Protein AF-A0A0E0K4P6-F1 (afdb_monomer_lite)

Radius of gyration: 20.53 Å; chains: 1; bounding box: 49×50×38 Å

Sequence (134 aa):
MLRLHFFAANRNIFVHNFMSAHLEDNFQLPLSHQAYNDLLQLSDMENDSSQDFHLGRLEVYFSEAKVFYQGRCFMEKFLLGSWNIWKQMNGLIFDNKTPSFYSWKQLLNGDFLLLLFRLKERDQDVVKSWIMML

Secondary structure (DSSP, 8-state):
------SBS-TT--HHHHTTS-HHHHB--TTSHHHHHHHHHHHHHHTSS----HHHHHHHHHHHHHHHS--TTHHHHHHHHHHHHHHHHHHHHHH-PPP-HHHHHHHHHHHHHHHHTTS-HHHHHHHHHHHHH-

Structure (mmCIF, N/CA/C/O backbone):
data_AF-A0A0E0K4P6-F1
#
_entry.id   AF-A0A0E0K4P6-F1
#
loop_
_atom_site.group_PDB
_atom_site.id
_atom_site.type_symbol
_atom_site.label_atom_id
_atom_site.label_alt_id
_atom_site.label_comp_id
_atom_site.label_asym_id
_atom_site.label_entity_id
_atom_site.label_seq_id
_atom_site.pdbx_PDB_ins_code
_atom_site.Cartn_x
_atom_site.Cartn_y
_atom_site.Cartn_z
_atom_site.occupancy
_atom_site.B_iso_or_equiv
_atom_site.auth_seq_id
_atom_site.auth_comp_id
_atom_site.auth_asym_id
_atom_site.auth_atom_id
_atom_site.pdbx_PDB_model_num
ATOM 1 N N . MET A 1 1 ? 19.267 -4.799 -23.235 1.00 32.34 1 MET A N 1
ATOM 2 C CA . MET A 1 1 ? 19.141 -6.236 -22.902 1.00 32.34 1 MET A CA 1
ATOM 3 C C . MET A 1 1 ? 18.945 -6.320 -21.392 1.00 32.34 1 MET A C 1
ATOM 5 O O . MET A 1 1 ? 19.873 -5.989 -20.666 1.00 32.34 1 MET A O 1
ATOM 9 N N . LEU A 1 2 ? 17.726 -6.597 -20.920 1.00 33.62 2 LEU A N 1
ATOM 10 C CA . LEU A 1 2 ? 17.399 -6.637 -19.487 1.00 33.62 2 LEU A CA 1
ATOM 11 C C . LEU A 1 2 ? 18.078 -7.858 -18.854 1.00 33.62 2 LEU A C 1
ATOM 13 O O . LEU A 1 2 ? 17.725 -8.994 -19.164 1.00 33.62 2 LEU A O 1
ATOM 17 N N . ARG A 1 3 ? 19.083 -7.629 -18.003 1.00 42.72 3 ARG A N 1
ATOM 18 C CA . ARG A 1 3 ? 19.649 -8.680 -17.154 1.00 42.72 3 ARG A CA 1
ATOM 19 C C . ARG A 1 3 ? 18.620 -8.992 -16.069 1.00 42.72 3 ARG A C 1
ATOM 21 O O . ARG A 1 3 ? 18.414 -8.193 -15.164 1.00 42.72 3 ARG A O 1
ATOM 28 N N . LEU A 1 4 ? 17.957 -10.139 -16.173 1.00 40.69 4 LEU A N 1
ATOM 29 C CA . LEU A 1 4 ? 17.212 -10.715 -15.055 1.00 40.69 4 LEU A CA 1
ATOM 30 C C . LEU A 1 4 ? 18.241 -11.099 -13.986 1.00 40.69 4 LEU A C 1
ATOM 32 O O . LEU A 1 4 ? 18.969 -12.078 -14.141 1.00 40.69 4 LEU A O 1
ATOM 36 N N . HIS A 1 5 ? 18.360 -10.280 -12.945 1.00 49.06 5 HIS A N 1
ATOM 37 C CA . HIS A 1 5 ? 19.220 -10.570 -11.806 1.00 49.06 5 HIS A CA 1
ATOM 38 C C . HIS A 1 5 ? 18.556 -11.674 -10.978 1.00 49.06 5 HIS A C 1
ATOM 40 O O . HIS A 1 5 ? 17.554 -11.449 -10.301 1.00 49.06 5 HIS A O 1
ATOM 46 N N . PHE A 1 6 ? 19.073 -12.896 -11.097 1.00 54.69 6 PHE A N 1
ATOM 47 C CA . PHE A 1 6 ? 18.634 -14.016 -10.278 1.00 54.69 6 PHE A CA 1
ATOM 48 C C . PHE A 1 6 ? 19.214 -13.856 -8.876 1.00 54.69 6 PHE A C 1
ATOM 50 O O . PHE A 1 6 ? 20.424 -13.778 -8.703 1.00 54.69 6 PHE A O 1
ATOM 57 N N . PHE A 1 7 ? 18.332 -13.818 -7.881 1.00 58.06 7 PHE A N 1
ATOM 58 C CA . PHE A 1 7 ? 18.715 -13.615 -6.487 1.00 58.06 7 PHE A CA 1
ATOM 59 C C . PHE A 1 7 ? 19.497 -14.794 -5.914 1.00 58.06 7 PHE A C 1
ATOM 61 O O . PHE A 1 7 ? 20.246 -14.593 -4.978 1.00 58.06 7 PHE A O 1
ATOM 68 N N . ALA A 1 8 ? 19.345 -16.010 -6.443 1.00 56.84 8 ALA A N 1
ATOM 69 C CA . ALA A 1 8 ? 20.072 -17.184 -5.965 1.00 56.84 8 ALA A CA 1
ATOM 70 C C . ALA A 1 8 ? 21.371 -17.387 -6.762 1.00 56.84 8 ALA A C 1
ATOM 72 O O . ALA A 1 8 ? 21.330 -17.503 -7.988 1.00 56.84 8 ALA A O 1
ATOM 73 N N . ALA A 1 9 ? 22.507 -17.485 -6.067 1.00 64.94 9 ALA A N 1
ATOM 74 C CA . ALA A 1 9 ? 23.816 -17.745 -6.669 1.00 64.94 9 ALA A CA 1
ATOM 75 C C . ALA A 1 9 ? 23.900 -19.154 -7.286 1.00 64.94 9 ALA A C 1
ATOM 77 O O . ALA A 1 9 ? 24.536 -19.347 -8.321 1.00 64.94 9 ALA A O 1
ATOM 78 N N . ASN A 1 10 ? 23.210 -20.134 -6.689 1.00 69.56 10 ASN A N 1
ATOM 79 C CA . ASN A 1 10 ? 23.113 -21.499 -7.197 1.00 69.56 10 ASN A CA 1
ATOM 80 C C . ASN A 1 10 ? 21.648 -21.900 -7.412 1.00 69.56 10 ASN A C 1
ATOM 82 O O . ASN A 1 10 ? 20.893 -22.121 -6.467 1.00 69.56 10 ASN A O 1
ATOM 86 N N . ARG A 1 11 ? 21.256 -22.038 -8.682 1.00 63.25 11 ARG A N 1
ATOM 87 C CA . ARG A 1 11 ? 19.874 -22.334 -9.091 1.00 63.25 11 ARG A CA 1
ATOM 88 C C . ARG A 1 11 ? 19.400 -23.744 -8.716 1.00 63.25 11 ARG A C 1
ATOM 90 O O . ARG A 1 11 ? 18.199 -23.987 -8.703 1.00 63.25 11 ARG A O 1
ATOM 97 N N . ASN A 1 12 ? 20.327 -24.652 -8.419 1.00 70.44 12 ASN A N 1
ATOM 98 C CA . ASN A 1 12 ? 20.047 -26.070 -8.196 1.00 70.44 12 ASN A CA 1
ATOM 99 C C . ASN A 1 12 ? 20.392 -26.516 -6.766 1.00 70.44 12 ASN A C 1
ATOM 101 O O . ASN A 1 12 ? 20.611 -27.704 -6.530 1.00 70.44 12 ASN A O 1
ATOM 105 N N . ILE A 1 13 ? 20.487 -25.584 -5.810 1.00 74.56 13 ILE A N 1
ATOM 106 C CA . ILE A 1 13 ? 20.771 -25.952 -4.424 1.00 74.56 13 ILE A CA 1
ATOM 107 C C . ILE A 1 13 ? 19.605 -26.747 -3.827 1.00 74.56 13 ILE A C 1
ATOM 109 O O . ILE A 1 13 ? 18.443 -26.345 -3.879 1.00 74.56 13 ILE A O 1
ATOM 113 N N . PHE A 1 14 ? 19.920 -27.901 -3.246 1.00 73.94 14 PHE A N 1
ATOM 114 C CA . PHE A 1 14 ? 18.953 -28.682 -2.488 1.00 73.94 14 PHE A CA 1
ATOM 115 C C . PHE A 1 14 ? 18.702 -28.033 -1.124 1.00 73.94 14 PHE A C 1
ATOM 117 O O . PHE A 1 14 ? 19.635 -27.566 -0.473 1.00 73.94 14 PHE A O 1
ATOM 124 N N . VAL A 1 15 ? 17.453 -28.074 -0.648 1.00 66.75 15 VAL A N 1
ATOM 125 C CA . VAL A 1 15 ? 17.023 -27.431 0.610 1.00 66.75 15 VAL A CA 1
ATOM 126 C C . VAL A 1 15 ? 17.891 -27.833 1.813 1.00 66.75 15 VAL A C 1
ATOM 128 O O . VAL A 1 15 ? 18.203 -26.992 2.647 1.00 66.75 15 VAL A O 1
ATOM 131 N N . HIS A 1 16 ? 18.346 -29.089 1.890 1.00 69.88 16 HIS A N 1
ATOM 132 C CA . HIS A 1 16 ? 19.205 -29.548 2.992 1.00 69.88 16 HIS A CA 1
ATOM 133 C C . HIS A 1 16 ? 20.581 -28.858 3.011 1.00 69.88 16 HIS A C 1
ATOM 135 O O . HIS A 1 16 ? 21.086 -28.516 4.078 1.00 69.88 16 HIS A O 1
ATOM 141 N N . ASN A 1 17 ? 21.158 -28.590 1.838 1.00 65.38 17 ASN A N 1
ATOM 142 C CA . ASN A 1 17 ? 22.414 -27.851 1.708 1.00 65.38 17 ASN A CA 1
ATOM 143 C C . ASN A 1 17 ? 22.205 -26.355 1.951 1.00 65.38 17 ASN A C 1
ATOM 145 O O . ASN A 1 17 ? 23.069 -25.704 2.524 1.00 65.38 17 ASN A O 1
ATOM 149 N N . PHE A 1 18 ? 21.037 -25.829 1.575 1.00 67.00 18 PHE A N 1
ATOM 150 C CA . PHE A 1 18 ? 20.668 -24.438 1.818 1.00 67.00 18 PHE A CA 1
ATOM 151 C C . PHE A 1 18 ? 20.566 -24.114 3.315 1.00 67.00 18 PHE A C 1
ATOM 153 O O . PHE A 1 18 ? 21.139 -23.131 3.767 1.00 67.00 18 PHE A O 1
ATOM 160 N N . MET A 1 19 ? 19.899 -24.966 4.099 1.00 63.72 19 MET A N 1
ATOM 161 C CA . MET A 1 19 ? 19.728 -24.760 5.548 1.00 63.72 19 MET A CA 1
ATOM 162 C C . MET A 1 19 ? 21.039 -24.865 6.340 1.00 63.72 19 MET A C 1
ATOM 164 O O . MET A 1 19 ? 21.097 -24.441 7.491 1.00 63.72 19 MET A O 1
ATOM 168 N N . SER A 1 20 ? 22.067 -25.453 5.728 1.00 70.38 20 SER A N 1
ATOM 169 C CA . SER A 1 20 ? 23.380 -25.685 6.333 1.00 70.38 20 SER A CA 1
ATOM 170 C C . SER A 1 20 ? 24.396 -24.586 6.000 1.00 70.38 20 SER A C 1
ATOM 172 O O . SER A 1 20 ? 25.478 -24.570 6.577 1.00 70.38 20 SER A O 1
ATOM 174 N N . ALA A 1 21 ? 24.075 -23.699 5.056 1.00 66.69 21 ALA A N 1
ATOM 175 C CA . ALA A 1 21 ? 24.967 -22.665 4.544 1.00 66.69 21 ALA A CA 1
ATOM 176 C C . ALA A 1 21 ? 24.486 -21.266 4.958 1.00 66.69 21 ALA A C 1
ATOM 178 O O . ALA A 1 21 ? 23.293 -21.045 5.186 1.00 66.69 21 ALA A O 1
ATOM 179 N N . HIS A 1 22 ? 25.409 -20.307 5.055 1.00 64.44 22 HIS A N 1
ATOM 180 C CA . HIS A 1 22 ? 25.050 -18.931 5.374 1.00 64.44 22 HIS A CA 1
ATOM 181 C C . HIS A 1 22 ? 24.250 -18.311 4.219 1.00 64.44 22 HIS A C 1
ATOM 183 O O . HIS A 1 22 ? 24.455 -18.616 3.043 1.00 64.44 22 HIS A O 1
ATOM 189 N N . LEU A 1 23 ? 23.284 -17.451 4.557 1.00 60.16 23 LEU A N 1
ATOM 190 C CA . LEU A 1 23 ? 22.349 -16.852 3.595 1.00 60.16 23 LEU A CA 1
ATOM 191 C C . LEU A 1 23 ? 23.085 -16.100 2.467 1.00 60.16 23 LEU A C 1
ATOM 193 O O . LEU A 1 23 ? 22.662 -16.132 1.312 1.00 60.16 23 LEU A O 1
ATOM 197 N N . GLU A 1 24 ? 24.198 -15.463 2.822 1.00 62.38 24 GLU A N 1
ATOM 198 C CA . GLU A 1 24 ? 25.062 -14.653 1.957 1.00 62.38 24 GLU A CA 1
ATOM 199 C C . GLU A 1 24 ? 25.759 -15.478 0.864 1.00 62.38 24 GLU A C 1
ATOM 201 O O . GLU A 1 24 ? 25.975 -14.976 -0.236 1.00 62.38 24 GLU A O 1
ATOM 206 N N . ASP A 1 25 ? 26.021 -16.762 1.118 1.00 66.50 25 ASP A N 1
ATOM 207 C CA . ASP A 1 25 ? 26.674 -17.658 0.155 1.00 66.50 25 ASP A CA 1
ATOM 208 C C . ASP A 1 25 ? 25.712 -18.116 -0.953 1.00 66.50 25 ASP A C 1
ATOM 210 O O . ASP A 1 25 ? 26.121 -18.496 -2.053 1.00 66.50 25 ASP A O 1
ATOM 214 N N . ASN A 1 26 ? 24.408 -18.087 -0.662 1.00 67.12 26 ASN A N 1
ATOM 215 C CA . ASN A 1 26 ? 23.369 -18.638 -1.527 1.00 67.12 26 ASN A CA 1
ATOM 216 C C . ASN A 1 26 ? 22.583 -17.575 -2.288 1.00 67.12 26 ASN A C 1
ATOM 218 O O . ASN A 1 26 ? 21.983 -17.903 -3.317 1.00 67.12 26 ASN A O 1
ATOM 222 N N . PHE A 1 27 ? 22.589 -16.323 -1.822 1.00 61.19 27 PHE A N 1
ATOM 223 C CA . PHE A 1 27 ? 21.890 -15.226 -2.477 1.00 61.19 27 PHE A CA 1
ATOM 224 C C . PHE A 1 27 ? 22.833 -14.118 -2.952 1.00 61.19 27 PHE A C 1
ATOM 226 O O . PHE A 1 27 ? 23.534 -13.487 -2.171 1.00 61.19 27 PHE A O 1
ATOM 233 N N . GLN A 1 28 ? 22.748 -13.789 -4.240 1.00 58.03 28 GLN A N 1
ATOM 234 C CA . GLN A 1 2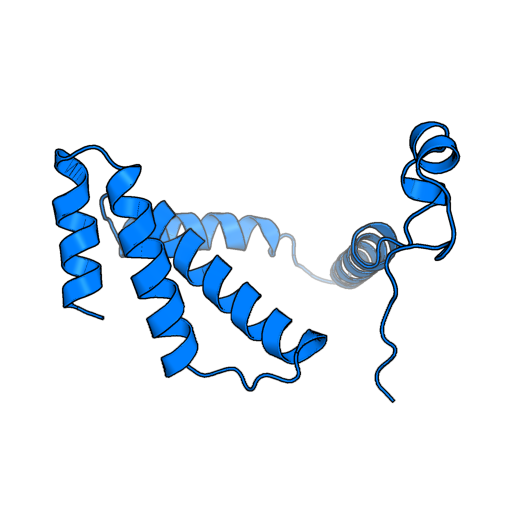8 ? 23.159 -12.488 -4.751 1.00 58.03 28 GLN A CA 1
ATOM 235 C C . GLN A 1 28 ? 22.088 -11.479 -4.340 1.00 58.03 28 GLN A C 1
ATOM 237 O O . GLN A 1 28 ? 21.106 -11.284 -5.054 1.00 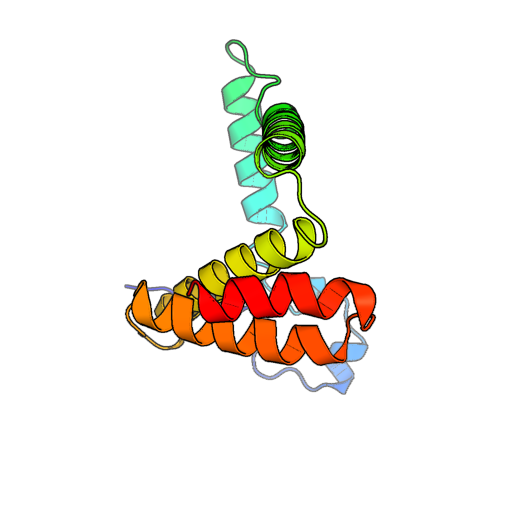58.03 28 GLN A O 1
ATOM 242 N N . LEU A 1 29 ? 22.240 -10.875 -3.162 1.00 57.84 29 LEU A N 1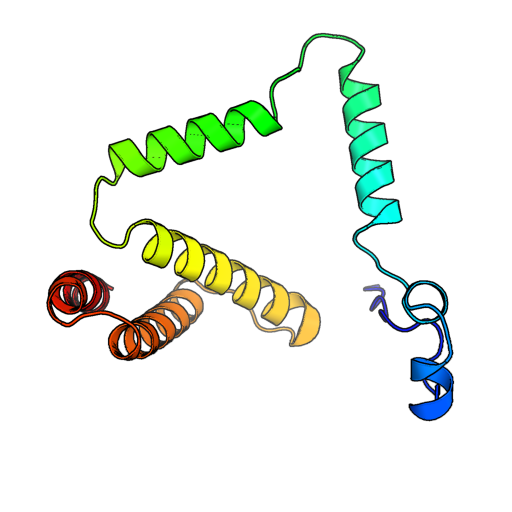
ATOM 243 C CA . LEU A 1 29 ? 21.370 -9.794 -2.703 1.00 57.84 29 LEU A CA 1
ATOM 244 C C . LEU A 1 29 ? 21.676 -8.531 -3.531 1.00 57.84 29 LEU A C 1
ATOM 246 O O . LEU A 1 29 ? 22.710 -7.903 -3.306 1.00 57.84 29 LEU A O 1
ATOM 250 N N . PRO A 1 30 ? 20.805 -8.098 -4.465 1.00 48.56 30 PRO A N 1
ATOM 251 C CA . PRO A 1 30 ? 21.090 -6.951 -5.328 1.00 48.56 30 PRO A CA 1
ATOM 252 C C . PRO A 1 30 ? 20.975 -5.617 -4.580 1.00 48.56 30 PRO A C 1
ATOM 254 O O . PRO A 1 30 ? 21.274 -4.574 -5.144 1.00 48.56 30 PRO A O 1
ATOM 257 N N . LEU A 1 31 ? 20.494 -5.636 -3.333 1.00 52.16 31 LEU A N 1
ATOM 258 C CA . LEU A 1 31 ? 19.992 -4.450 -2.640 1.00 52.16 31 LEU A CA 1
ATOM 259 C C . LEU A 1 31 ? 20.656 -4.161 -1.291 1.00 52.16 31 LEU A C 1
ATOM 261 O O . LEU A 1 31 ? 20.281 -3.173 -0.675 1.00 52.16 31 LEU A O 1
ATOM 265 N N . SER A 1 32 ? 21.607 -4.971 -0.808 1.00 58.97 32 SER A N 1
ATOM 266 C CA . SER A 1 32 ? 22.319 -4.633 0.434 1.00 58.97 32 SER A CA 1
ATOM 267 C C . SER A 1 32 ? 23.708 -4.096 0.142 1.00 58.97 32 SER A C 1
ATOM 269 O O . SER A 1 32 ? 23.898 -2.910 0.313 1.00 58.97 32 SER A O 1
ATOM 271 N N . HIS A 1 33 ? 24.659 -4.882 -0.369 1.00 49.50 33 HIS A N 1
ATOM 272 C CA . HIS A 1 33 ? 26.036 -4.387 -0.500 1.00 49.50 33 HIS A CA 1
ATOM 273 C C . HIS A 1 33 ? 26.249 -3.382 -1.629 1.00 49.50 33 HIS A C 1
ATOM 275 O O . HIS A 1 33 ? 26.833 -2.338 -1.378 1.00 49.50 33 HIS A O 1
ATOM 281 N N . GLN A 1 34 ? 25.774 -3.658 -2.848 1.00 56.56 34 GLN A N 1
ATOM 282 C CA . GLN A 1 34 ? 25.929 -2.698 -3.946 1.00 56.56 34 GLN A CA 1
ATOM 283 C C . GLN A 1 34 ? 25.134 -1.424 -3.662 1.00 56.56 34 GLN A C 1
ATOM 285 O O . GLN A 1 34 ? 25.698 -0.350 -3.744 1.00 56.56 34 GLN A O 1
ATOM 290 N N . ALA A 1 35 ? 23.875 -1.537 -3.226 1.00 56.31 35 ALA A N 1
ATOM 291 C CA . ALA A 1 35 ? 23.069 -0.369 -2.874 1.00 56.31 35 ALA A CA 1
ATOM 292 C C . ALA A 1 35 ? 23.619 0.395 -1.655 1.00 56.31 35 ALA A C 1
ATOM 294 O O . ALA A 1 35 ? 23.526 1.615 -1.621 1.00 56.31 35 ALA A O 1
ATOM 295 N N . TYR A 1 36 ? 24.212 -0.292 -0.672 1.00 60.59 36 TYR A N 1
ATOM 296 C CA . TYR A 1 36 ? 24.899 0.342 0.456 1.00 60.59 36 TYR A CA 1
ATOM 297 C C . TYR A 1 36 ? 26.187 1.034 0.014 1.00 60.59 36 TYR A C 1
ATOM 299 O O . TYR A 1 36 ? 26.450 2.145 0.445 1.00 60.59 36 TYR A O 1
ATOM 307 N N . ASN A 1 37 ? 26.962 0.425 -0.882 1.00 61.41 37 ASN A N 1
ATOM 308 C CA . ASN A 1 37 ? 28.163 1.037 -1.445 1.00 61.41 37 ASN A CA 1
ATOM 309 C C . ASN A 1 37 ? 27.821 2.210 -2.372 1.00 61.41 37 ASN A C 1
ATOM 311 O O . ASN A 1 37 ? 28.526 3.209 -2.351 1.00 61.41 37 ASN A O 1
ATOM 315 N N . ASP A 1 38 ? 26.735 2.119 -3.140 1.00 64.56 38 ASP A N 1
ATOM 316 C CA . ASP A 1 38 ? 26.205 3.212 -3.957 1.00 64.56 38 ASP A CA 1
ATOM 317 C C . ASP A 1 38 ? 25.706 4.346 -3.049 1.00 64.56 38 ASP A C 1
ATOM 319 O O . ASP A 1 38 ? 25.965 5.510 -3.323 1.00 64.56 38 ASP A O 1
ATOM 323 N N . LEU A 1 39 ? 25.057 4.021 -1.925 1.00 61.91 39 LEU A N 1
ATOM 324 C CA . LEU A 1 39 ? 24.654 4.991 -0.902 1.00 61.91 39 LEU A CA 1
ATOM 325 C C . LEU A 1 39 ? 25.867 5.643 -0.229 1.00 61.91 39 LEU A C 1
ATOM 327 O O . LEU A 1 39 ? 25.854 6.852 -0.030 1.00 61.91 39 LEU A O 1
ATOM 331 N N . LEU A 1 40 ? 26.919 4.874 0.062 1.00 64.62 40 LEU A N 1
ATOM 332 C CA . LEU A 1 40 ? 28.182 5.395 0.585 1.00 64.62 40 LEU A CA 1
ATOM 333 C C . LEU A 1 40 ? 28.887 6.298 -0.432 1.00 64.62 40 LEU A C 1
ATOM 335 O O . LEU A 1 40 ? 29.345 7.375 -0.074 1.00 64.62 40 LEU A O 1
ATOM 339 N N . GLN A 1 41 ? 28.918 5.913 -1.709 1.00 69.00 41 GLN A N 1
ATOM 340 C CA . GLN A 1 41 ? 29.467 6.745 -2.782 1.00 69.00 41 GLN A CA 1
ATOM 341 C C . GLN A 1 41 ? 28.668 8.034 -2.965 1.00 69.00 41 GLN A C 1
ATOM 343 O O . GLN A 1 41 ? 29.261 9.082 -3.188 1.00 69.00 41 GLN A O 1
ATOM 348 N N . LEU A 1 42 ? 27.341 7.982 -2.834 1.00 59.94 42 LEU A N 1
ATOM 349 C CA . LEU A 1 42 ? 26.495 9.173 -2.842 1.00 59.94 42 LEU A CA 1
ATOM 350 C C . LEU A 1 42 ? 26.759 10.059 -1.614 1.00 59.94 42 LEU A C 1
ATOM 352 O O . LEU A 1 42 ? 26.870 11.270 -1.778 1.00 59.94 42 LEU A O 1
ATOM 356 N N . SER A 1 43 ? 26.946 9.478 -0.422 1.00 56.59 43 SER A N 1
ATOM 357 C CA . SER A 1 43 ? 27.301 10.243 0.784 1.00 56.59 43 SER A CA 1
ATOM 358 C C . SER A 1 43 ? 28.720 10.820 0.737 1.00 56.59 43 SER A C 1
ATOM 360 O O . SER A 1 43 ? 28.963 11.907 1.251 1.00 56.59 43 SER A O 1
ATOM 362 N N . ASP A 1 44 ? 29.656 10.133 0.080 1.00 59.44 44 ASP A N 1
ATOM 363 C CA . ASP A 1 44 ? 31.030 10.604 -0.106 1.00 59.44 44 ASP A CA 1
ATOM 364 C C . ASP A 1 44 ? 31.113 11.698 -1.179 1.00 59.44 44 ASP A C 1
ATOM 366 O O . ASP A 1 44 ? 31.935 12.605 -1.065 1.00 59.44 44 ASP A O 1
ATOM 370 N N . MET A 1 45 ? 30.226 11.668 -2.182 1.00 54.62 45 MET A N 1
ATOM 371 C CA . MET A 1 45 ? 30.033 12.772 -3.129 1.00 54.62 45 MET A CA 1
ATOM 372 C C . MET A 1 45 ? 29.358 13.997 -2.481 1.00 54.62 45 MET A C 1
ATOM 374 O O . MET A 1 45 ? 29.596 15.111 -2.936 1.00 54.62 45 MET A O 1
ATOM 378 N N . GLU A 1 46 ? 28.561 13.822 -1.418 1.00 51.44 46 GLU A N 1
ATOM 379 C CA . GLU A 1 46 ? 27.937 14.910 -0.635 1.00 51.44 46 GLU A CA 1
ATOM 380 C C . GLU A 1 46 ? 28.868 15.548 0.415 1.00 51.44 46 GLU A C 1
ATOM 382 O O . GLU A 1 46 ? 28.576 16.632 0.927 1.00 51.44 46 GLU A O 1
ATOM 387 N N . ASN A 1 47 ? 30.009 14.922 0.727 1.00 50.41 47 ASN A N 1
ATOM 388 C CA . ASN A 1 47 ? 30.990 15.469 1.672 1.00 50.41 47 ASN A CA 1
ATOM 389 C C . ASN A 1 47 ? 31.846 16.608 1.090 1.00 50.41 47 ASN A C 1
ATOM 391 O O . ASN A 1 47 ? 32.613 17.231 1.827 1.00 50.41 47 ASN A O 1
ATOM 395 N N . ASP A 1 48 ? 31.670 16.936 -0.191 1.00 51.75 48 ASP A N 1
ATOM 396 C CA . ASP A 1 48 ? 32.104 18.209 -0.758 1.00 51.75 48 ASP A CA 1
ATOM 397 C C . ASP A 1 48 ? 30.865 19.089 -0.985 1.00 51.75 48 ASP A C 1
ATOM 399 O O . ASP A 1 48 ? 30.154 18.976 -1.979 1.00 51.75 48 ASP A O 1
ATOM 403 N N . SER A 1 49 ? 30.600 19.965 -0.012 1.00 49.78 49 SER A N 1
ATOM 404 C CA . SER A 1 49 ? 29.509 20.953 0.062 1.00 49.78 49 SER A CA 1
ATOM 405 C C . SER A 1 49 ? 28.096 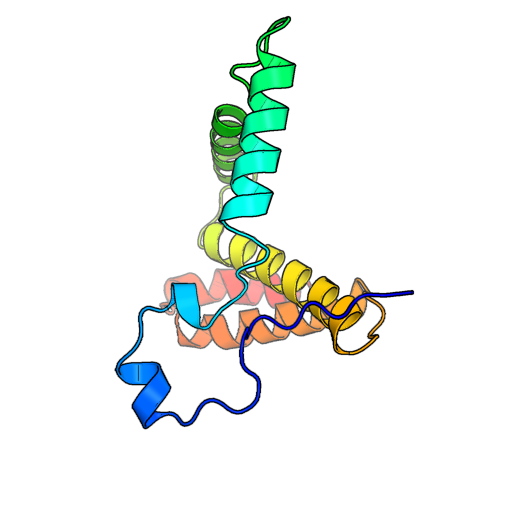20.458 0.453 1.00 49.78 49 SER A C 1
ATOM 407 O O . SER A 1 49 ? 27.195 20.288 -0.357 1.00 49.78 49 SER A O 1
ATOM 409 N N . SER A 1 50 ? 27.866 20.446 1.773 1.00 56.06 50 SER A N 1
ATOM 410 C CA . SER A 1 50 ? 26.579 20.774 2.414 1.00 56.06 50 SER A CA 1
ATOM 411 C C . SER A 1 50 ? 25.379 19.848 2.156 1.00 56.06 50 SER A C 1
ATOM 413 O O . SER A 1 50 ? 24.399 20.302 1.568 1.00 56.06 50 SER A O 1
ATOM 415 N N . GLN A 1 51 ? 25.327 18.633 2.727 1.00 48.31 51 GLN A N 1
ATOM 416 C CA . GLN A 1 51 ? 24.022 17.960 2.853 1.00 48.31 51 GLN A CA 1
ATOM 417 C C . GLN A 1 51 ? 23.911 16.847 3.917 1.00 48.31 51 GLN A C 1
ATOM 419 O O . GLN A 1 51 ? 23.829 15.666 3.626 1.00 48.31 51 GLN A O 1
ATOM 424 N N . ASP A 1 52 ? 23.694 17.242 5.173 1.00 48.06 52 ASP A N 1
ATOM 425 C CA . ASP A 1 52 ? 23.168 16.370 6.245 1.00 48.06 52 ASP A CA 1
ATOM 426 C C . ASP A 1 52 ? 21.634 16.122 6.089 1.00 48.06 52 ASP A C 1
ATOM 428 O O . ASP A 1 52 ? 20.871 16.048 7.052 1.00 48.06 52 ASP A O 1
ATOM 432 N N . PHE A 1 53 ? 21.108 16.119 4.851 1.00 52.81 53 PHE A N 1
ATOM 433 C CA . PHE A 1 53 ? 19.722 16.545 4.579 1.00 52.81 53 PHE A CA 1
ATOM 434 C C . PHE A 1 53 ? 18.762 15.439 4.109 1.00 52.81 53 PHE A C 1
ATOM 436 O O . PHE A 1 53 ? 17.578 15.715 3.954 1.00 52.81 53 PHE A O 1
ATOM 443 N N . HIS A 1 54 ? 19.175 14.200 3.835 1.00 51.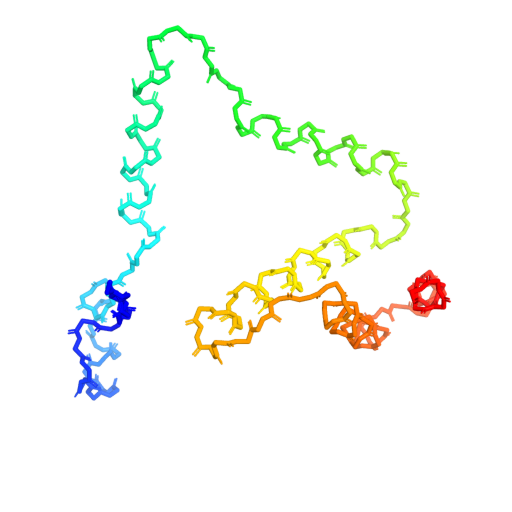41 54 HIS A N 1
ATOM 444 C CA . HIS A 1 54 ? 18.274 13.241 3.163 1.00 51.41 54 HIS A CA 1
ATOM 445 C C . HIS A 1 54 ? 17.421 12.364 4.099 1.00 51.41 54 HIS A C 1
ATOM 447 O O . HIS A 1 54 ? 16.211 12.264 3.884 1.00 51.41 54 HIS A O 1
ATOM 453 N N . LEU A 1 55 ? 17.987 11.789 5.165 1.00 48.25 55 LEU A N 1
ATOM 454 C CA . LEU A 1 55 ? 17.216 10.970 6.119 1.00 48.25 55 LEU A CA 1
ATOM 455 C C . LEU A 1 55 ? 16.379 11.825 7.082 1.00 48.25 55 LEU A C 1
ATOM 457 O O . LEU A 1 55 ? 15.197 11.541 7.275 1.00 48.25 55 LEU A O 1
ATOM 461 N N . GLY A 1 56 ? 16.934 12.937 7.577 1.00 54.22 56 GLY A N 1
ATOM 462 C CA . GLY A 1 56 ? 16.183 13.906 8.385 1.00 54.22 56 GLY A CA 1
ATOM 463 C C . GLY A 1 56 ? 14.997 14.524 7.630 1.00 54.22 56 GLY A C 1
ATOM 464 O O . GLY A 1 56 ? 13.950 14.778 8.219 1.00 54.22 56 GLY A O 1
ATOM 465 N N . ARG A 1 57 ? 15.096 14.683 6.300 1.00 57.50 57 ARG A N 1
ATOM 466 C CA . ARG A 1 57 ? 13.969 15.146 5.472 1.00 57.50 57 ARG A CA 1
ATOM 467 C C . ARG A 1 57 ? 12.816 14.157 5.422 1.00 57.50 57 ARG A C 1
ATOM 469 O O . ARG A 1 57 ? 11.673 14.595 5.413 1.00 57.50 57 ARG A O 1
ATOM 476 N N . LEU A 1 58 ? 13.081 12.851 5.379 1.00 58.97 58 LEU A N 1
ATOM 477 C CA . LEU A 1 58 ? 12.001 11.863 5.376 1.00 58.97 58 LEU A CA 1
ATOM 478 C C . LEU A 1 58 ? 11.215 11.922 6.682 1.00 58.97 58 LEU A C 1
ATOM 480 O O . LEU A 1 58 ? 9.991 11.952 6.635 1.00 58.97 58 LEU A O 1
ATOM 484 N N . GLU A 1 59 ? 11.889 12.017 7.828 1.00 63.25 59 GLU A N 1
ATOM 485 C CA . GLU A 1 59 ? 11.215 12.179 9.122 1.00 63.25 59 GLU A CA 1
ATOM 486 C C . GLU A 1 59 ? 10.373 13.459 9.184 1.00 63.25 59 GLU A C 1
ATOM 488 O O . GLU A 1 59 ? 9.232 13.425 9.659 1.00 63.25 59 GLU A O 1
ATOM 493 N N . VAL A 1 60 ? 10.893 14.568 8.646 1.00 67.38 60 VAL A N 1
ATOM 494 C CA . VAL A 1 60 ? 10.164 15.840 8.534 1.00 67.38 60 VAL A CA 1
ATOM 495 C C . VAL A 1 60 ? 8.946 15.694 7.621 1.00 67.38 60 VAL A C 1
ATOM 497 O O . VAL A 1 60 ? 7.834 15.971 8.063 1.00 67.38 60 VAL A O 1
ATOM 500 N N . TYR A 1 61 ? 9.096 15.161 6.405 1.00 66.44 61 TYR A N 1
ATOM 501 C CA . TYR A 1 61 ? 7.979 14.960 5.476 1.00 66.44 61 TYR A CA 1
ATOM 502 C C . TYR A 1 61 ? 6.929 13.984 6.012 1.00 66.44 61 TYR A C 1
ATOM 504 O O . TYR A 1 61 ? 5.734 14.190 5.805 1.00 66.44 61 TYR A O 1
ATOM 512 N N . PHE A 1 62 ? 7.338 12.934 6.726 1.00 68.69 62 PHE A N 1
ATOM 513 C CA . PHE A 1 62 ? 6.412 12.011 7.384 1.00 68.69 62 PHE A CA 1
ATOM 514 C C . PHE A 1 62 ? 5.637 12.693 8.508 1.00 68.69 62 PHE A C 1
ATOM 516 O O . PHE A 1 62 ? 4.426 12.495 8.631 1.00 68.69 62 PHE A O 1
ATOM 523 N N . SER A 1 63 ? 6.323 13.494 9.324 1.00 70.88 63 SER A N 1
ATOM 524 C CA . SER A 1 63 ? 5.707 14.242 10.419 1.00 70.88 63 SER A CA 1
ATOM 525 C C . SER A 1 63 ? 4.728 15.283 9.882 1.00 70.88 63 SER A C 1
ATOM 527 O O . SER A 1 63 ? 3.585 15.345 10.337 1.00 70.88 63 SER A O 1
ATOM 529 N N . GLU A 1 64 ? 5.124 16.025 8.851 1.00 72.62 64 GLU A N 1
ATOM 530 C CA . GLU A 1 64 ? 4.279 16.991 8.151 1.00 72.62 64 GLU A CA 1
ATOM 531 C C . GLU A 1 64 ? 3.080 16.317 7.490 1.00 72.62 64 GLU A C 1
ATOM 533 O O . GLU A 1 64 ? 1.960 16.775 7.679 1.00 72.62 64 GLU A O 1
ATOM 538 N N . ALA A 1 65 ? 3.261 15.196 6.788 1.00 67.50 65 ALA A N 1
ATOM 539 C CA . ALA A 1 65 ? 2.156 14.461 6.175 1.00 67.50 65 ALA A CA 1
ATOM 540 C C . ALA A 1 65 ? 1.173 13.935 7.230 1.00 67.50 65 ALA A C 1
ATOM 542 O O . ALA A 1 65 ? -0.041 14.039 7.057 1.00 67.50 65 ALA A O 1
ATOM 543 N N . LYS A 1 66 ? 1.672 13.422 8.358 1.00 69.62 66 LYS A N 1
ATOM 544 C CA . LYS A 1 66 ? 0.828 12.958 9.465 1.00 69.62 66 LYS A CA 1
ATOM 545 C C . LYS A 1 66 ? 0.015 14.101 10.081 1.00 69.62 66 LYS A C 1
ATOM 547 O O . LYS A 1 66 ? -1.151 13.899 10.419 1.00 69.62 66 LYS A O 1
ATOM 552 N N . VAL A 1 67 ? 0.610 15.288 10.209 1.00 72.50 67 VAL A N 1
ATOM 553 C CA . VAL A 1 67 ? -0.069 16.505 10.684 1.00 72.50 67 VAL A CA 1
ATOM 554 C C . VAL A 1 67 ? -1.020 17.072 9.626 1.00 72.50 67 VAL A C 1
ATOM 556 O O . VAL A 1 67 ? -2.101 17.528 9.972 1.00 72.50 67 VAL A O 1
ATOM 559 N N . PHE A 1 68 ? -0.670 17.036 8.346 1.00 64.25 68 PHE A N 1
ATOM 560 C CA . PHE A 1 68 ? -1.470 17.610 7.265 1.00 64.25 68 PHE A CA 1
ATOM 561 C C . PHE A 1 68 ? -2.706 16.764 6.956 1.00 64.25 68 PHE A C 1
ATOM 563 O O . PHE A 1 68 ? -3.815 17.280 6.860 1.00 64.25 68 PHE A O 1
ATOM 570 N N . TYR A 1 69 ? -2.526 15.448 6.836 1.00 64.88 69 TYR A N 1
ATOM 571 C CA . TYR A 1 69 ? -3.608 14.513 6.525 1.00 64.88 69 TYR A CA 1
ATOM 572 C C . TYR A 1 69 ? -4.382 14.041 7.758 1.00 64.88 69 TYR A C 1
ATOM 574 O O . TYR A 1 69 ? -5.354 13.312 7.573 1.00 64.88 69 TYR A O 1
ATOM 582 N N . GLN A 1 70 ? -3.932 14.420 8.967 1.00 61.25 70 GLN A N 1
ATOM 583 C CA . GLN A 1 70 ? -4.592 14.284 10.275 1.00 61.25 70 GLN A CA 1
ATOM 584 C C . GLN A 1 70 ? -5.808 13.346 10.250 1.00 61.25 70 GLN A C 1
ATOM 586 O O . GLN A 1 70 ? -6.935 13.749 9.971 1.00 61.25 70 GLN A O 1
ATOM 591 N N . GLY A 1 71 ? -5.583 12.059 10.517 1.00 70.12 71 GLY A N 1
ATOM 592 C CA . GLY A 1 71 ? -6.648 11.076 10.376 1.00 70.12 71 GLY A CA 1
ATOM 593 C C . GLY A 1 71 ? -6.368 9.774 11.100 1.00 70.12 71 GLY A C 1
ATOM 594 O O . GLY A 1 71 ? -5.239 9.274 11.126 1.00 70.12 71 GLY A O 1
ATOM 595 N N . ARG A 1 72 ? -7.429 9.197 11.671 1.00 82.56 72 ARG A N 1
ATOM 596 C CA . ARG A 1 72 ? -7.416 7.804 12.121 1.00 82.56 72 ARG A CA 1
ATOM 597 C C . ARG A 1 72 ? -7.009 6.917 10.941 1.00 82.56 72 ARG A C 1
ATOM 599 O O . ARG A 1 72 ? -7.403 7.168 9.804 1.00 82.56 72 ARG A O 1
ATOM 606 N N . CYS A 1 73 ? -6.187 5.915 11.218 1.00 84.75 73 CYS A N 1
ATOM 607 C CA . CYS A 1 73 ? -5.668 4.973 10.229 1.00 84.75 73 CYS A CA 1
ATOM 608 C C . CYS A 1 73 ? -4.801 5.581 9.092 1.00 84.75 73 CYS A C 1
ATOM 610 O O . CYS A 1 73 ? -4.606 4.952 8.051 1.00 84.75 73 CYS A O 1
ATOM 612 N N . PHE A 1 74 ? -4.253 6.797 9.253 1.00 84.19 74 PHE A N 1
ATOM 613 C CA . PHE A 1 74 ? -3.380 7.421 8.240 1.00 84.19 74 PHE A CA 1
ATOM 614 C C . PHE A 1 74 ? -2.230 6.504 7.789 1.00 84.19 74 PHE A C 1
ATOM 616 O O . PHE A 1 74 ? -1.971 6.389 6.591 1.00 84.19 74 PHE A O 1
ATOM 623 N N . MET A 1 75 ? -1.568 5.830 8.736 1.00 85.62 75 MET A N 1
ATOM 624 C CA . MET A 1 75 ? -0.434 4.954 8.430 1.00 85.62 75 MET A CA 1
ATOM 625 C C . MET A 1 75 ? -0.853 3.784 7.547 1.00 85.62 75 MET A C 1
ATOM 627 O O . MET A 1 75 ? -0.145 3.436 6.612 1.00 85.62 75 MET A O 1
ATOM 631 N N . GLU A 1 76 ? -2.024 3.214 7.789 1.00 90.19 76 GLU A N 1
ATOM 632 C CA . GLU A 1 76 ? -2.588 2.125 7.010 1.00 90.19 76 GLU A CA 1
ATOM 633 C C . GLU A 1 76 ? -2.886 2.583 5.581 1.00 90.19 76 GLU A C 1
ATOM 635 O O . GLU A 1 76 ? -2.524 1.892 4.629 1.00 90.19 76 GLU A O 1
ATOM 640 N N . LYS A 1 77 ? -3.459 3.783 5.411 1.00 87.62 77 LYS A N 1
ATOM 641 C CA . LYS A 1 77 ? -3.678 4.380 4.084 1.00 87.62 77 LYS A CA 1
ATOM 642 C C . LYS A 1 77 ? -2.363 4.594 3.338 1.00 87.62 77 LYS A C 1
ATOM 644 O O . LYS A 1 77 ? -2.250 4.227 2.168 1.00 87.62 77 LYS A O 1
ATOM 649 N N . PHE A 1 78 ? -1.374 5.173 4.016 1.00 87.69 78 PHE A N 1
ATOM 650 C CA . PHE A 1 78 ? -0.066 5.477 3.446 1.00 87.69 78 PHE A CA 1
ATOM 651 C C . PHE A 1 78 ? 0.708 4.208 3.059 1.00 87.69 78 PHE A C 1
ATOM 653 O O . PHE A 1 78 ? 1.204 4.098 1.934 1.00 87.69 78 PHE A O 1
ATOM 660 N N . LEU A 1 79 ? 0.785 3.233 3.969 1.00 89.94 79 LEU A N 1
ATOM 661 C CA . LEU A 1 79 ? 1.515 1.983 3.766 1.00 89.94 79 LEU A CA 1
ATOM 662 C C . LEU A 1 79 ? 0.874 1.147 2.663 1.00 89.94 79 LEU A C 1
ATOM 664 O O . LEU A 1 79 ? 1.586 0.677 1.780 1.00 89.94 79 LEU A O 1
ATOM 668 N N . LEU A 1 80 ? -0.455 1.001 2.661 1.00 94.06 80 LEU A N 1
ATOM 669 C CA . LEU A 1 80 ? -1.144 0.265 1.601 1.00 94.06 80 LEU A CA 1
ATOM 670 C C . LEU A 1 80 ? -1.028 0.982 0.253 1.00 94.06 80 LEU A C 1
ATOM 672 O O . LEU A 1 80 ? -0.788 0.324 -0.758 1.00 94.06 80 LEU A O 1
ATOM 67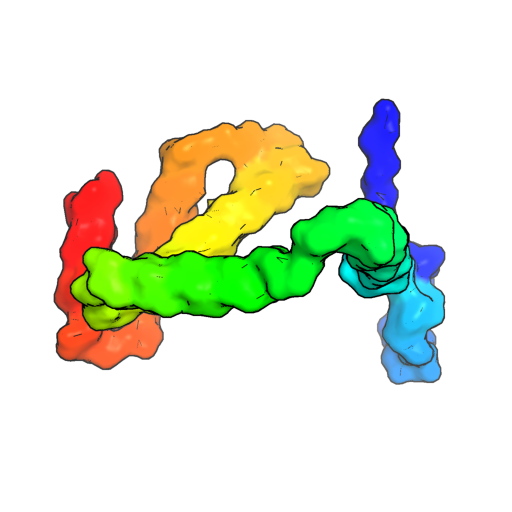6 N N . GLY A 1 81 ? -1.116 2.314 0.217 1.00 92.62 81 GLY A N 1
ATOM 677 C CA . GLY A 1 81 ? -0.878 3.090 -1.004 1.00 92.62 81 GLY A CA 1
ATOM 678 C C . GLY A 1 81 ? 0.517 2.838 -1.585 1.00 92.62 81 GLY A C 1
ATOM 679 O O . GLY A 1 81 ? 0.642 2.456 -2.753 1.00 92.62 81 GLY A O 1
ATOM 680 N N . SER A 1 82 ? 1.547 2.966 -0.747 1.00 89.94 82 SER A N 1
ATOM 681 C CA . SER A 1 82 ? 2.955 2.741 -1.108 1.00 89.94 82 SER A CA 1
ATOM 682 C C . SER A 1 82 ? 3.224 1.294 -1.531 1.00 89.94 82 SER A C 1
ATOM 684 O O . SER A 1 82 ? 3.854 1.047 -2.560 1.00 89.94 82 SER A O 1
ATOM 686 N N . TRP A 1 83 ? 2.675 0.322 -0.799 1.00 93.62 83 TRP A N 1
ATOM 687 C CA . TRP A 1 83 ? 2.750 -1.100 -1.139 1.00 93.62 83 TRP A CA 1
ATOM 688 C C . TRP A 1 83 ? 2.153 -1.395 -2.517 1.00 93.62 83 TRP A C 1
ATOM 690 O O . TRP A 1 83 ? 2.733 -2.133 -3.315 1.00 93.62 83 TRP A O 1
ATOM 700 N N . ASN A 1 84 ? 1.010 -0.789 -2.841 1.00 96.19 84 ASN A N 1
ATOM 701 C CA . ASN A 1 84 ? 0.378 -0.969 -4.142 1.00 96.19 84 ASN A CA 1
ATOM 702 C C . ASN A 1 84 ? 1.194 -0.354 -5.285 1.00 96.19 84 ASN A C 1
ATOM 704 O O . ASN A 1 84 ? 1.210 -0.932 -6.370 1.00 96.19 84 ASN A O 1
ATOM 708 N N . ILE A 1 85 ? 1.914 0.751 -5.056 1.00 90.56 85 ILE A N 1
ATOM 709 C CA . ILE A 1 85 ? 2.861 1.310 -6.040 1.00 90.56 85 ILE A CA 1
ATOM 710 C C . ILE A 1 85 ? 3.998 0.317 -6.294 1.00 90.56 85 ILE A C 1
ATOM 712 O O . ILE A 1 85 ? 4.294 -0.003 -7.445 1.00 90.56 85 ILE A O 1
ATOM 716 N N . TRP A 1 86 ? 4.582 -0.231 -5.228 1.00 94.88 86 TRP A N 1
ATOM 717 C CA . TRP A 1 86 ? 5.624 -1.250 -5.343 1.00 94.88 86 TRP A CA 1
ATOM 718 C C . TRP A 1 86 ? 5.136 -2.486 -6.121 1.00 94.88 86 TRP A C 1
ATOM 720 O O . TRP A 1 86 ? 5.827 -2.953 -7.026 1.00 94.88 86 TRP A O 1
ATOM 730 N N . LYS A 1 87 ? 3.902 -2.957 -5.871 1.00 92.81 87 LYS A N 1
ATOM 731 C CA . LYS A 1 87 ? 3.277 -4.046 -6.650 1.00 92.81 87 LYS A CA 1
ATOM 732 C C . LYS A 1 87 ? 3.143 -3.707 -8.140 1.00 92.81 87 LYS A C 1
ATOM 734 O O . LYS A 1 87 ? 3.397 -4.578 -8.968 1.00 92.81 87 LYS A O 1
ATOM 739 N N . GLN A 1 88 ? 2.765 -2.474 -8.500 1.00 93.62 88 GLN A N 1
ATOM 740 C CA . GLN A 1 88 ? 2.700 -2.060 -9.911 1.00 93.62 88 GLN A CA 1
ATOM 741 C C . GLN A 1 88 ? 4.080 -2.127 -10.581 1.00 93.62 88 GLN A C 1
ATOM 743 O O . GLN A 1 88 ? 4.204 -2.685 -11.669 1.00 93.62 88 GLN A O 1
ATOM 748 N N . MET A 1 89 ? 5.117 -1.601 -9.921 1.00 93.00 89 MET A N 1
ATOM 749 C CA . MET A 1 89 ? 6.484 -1.586 -10.459 1.00 93.00 89 MET A CA 1
ATOM 750 C C . MET A 1 89 ? 7.056 -2.995 -10.615 1.00 93.00 89 MET A C 1
ATOM 752 O O . MET A 1 89 ? 7.651 -3.317 -11.641 1.00 93.00 89 MET A O 1
ATOM 756 N N . ASN A 1 90 ? 6.804 -3.874 -9.649 1.00 89.62 90 ASN A N 1
ATOM 757 C CA . ASN A 1 90 ? 7.203 -5.272 -9.760 1.00 89.62 90 ASN A CA 1
ATOM 758 C C . ASN A 1 90 ? 6.434 -6.020 -10.849 1.00 89.62 90 ASN A C 1
ATOM 760 O O . ASN A 1 90 ? 7.023 -6.838 -11.548 1.00 89.62 90 ASN A O 1
ATOM 764 N N . GLY A 1 91 ? 5.149 -5.714 -11.044 1.00 88.19 91 GLY A N 1
ATOM 765 C CA . GLY A 1 91 ? 4.377 -6.248 -12.165 1.00 88.19 91 GLY A CA 1
ATOM 766 C C . GLY A 1 91 ? 4.985 -5.878 -13.522 1.00 88.19 91 GLY A C 1
ATOM 767 O O . GLY A 1 91 ? 5.015 -6.714 -14.422 1.00 88.19 91 GLY A O 1
ATOM 768 N N . LEU A 1 92 ? 5.529 -4.667 -13.666 1.00 83.00 92 LEU A N 1
ATOM 769 C CA . LEU A 1 92 ? 6.254 -4.266 -14.875 1.00 83.00 92 LEU A CA 1
ATOM 770 C C . LEU A 1 92 ? 7.540 -5.078 -15.068 1.00 83.00 92 LEU A C 1
ATOM 772 O O . LEU A 1 92 ? 7.788 -5.572 -16.164 1.00 83.00 92 LEU A O 1
ATOM 776 N N . ILE A 1 93 ? 8.343 -5.229 -14.013 1.00 85.50 93 ILE A N 1
ATOM 777 C CA . ILE A 1 93 ? 9.656 -5.891 -14.077 1.00 85.50 93 ILE A CA 1
ATOM 778 C C . ILE A 1 93 ? 9.524 -7.399 -14.324 1.00 85.50 93 ILE A C 1
ATOM 780 O O . ILE A 1 93 ? 10.250 -7.949 -15.151 1.00 85.50 93 ILE A O 1
ATOM 784 N N . PHE A 1 94 ? 8.628 -8.070 -13.597 1.00 88.44 94 PHE A N 1
ATOM 785 C CA . PHE A 1 94 ? 8.550 -9.534 -13.578 1.00 88.44 94 PHE A CA 1
ATOM 786 C C . PHE A 1 94 ? 7.492 -10.103 -14.524 1.00 88.44 94 PHE A C 1
ATOM 788 O O . PHE A 1 94 ? 7.717 -11.159 -15.109 1.00 88.44 94 PHE A O 1
ATOM 795 N N . ASP A 1 95 ? 6.375 -9.394 -14.714 1.00 89.19 95 ASP A N 1
ATOM 796 C CA . ASP A 1 95 ? 5.231 -9.892 -15.488 1.00 89.19 95 ASP A CA 1
ATOM 797 C C . ASP A 1 95 ? 4.998 -9.110 -16.793 1.00 89.19 95 ASP A C 1
ATOM 799 O O . ASP A 1 95 ? 4.033 -9.389 -17.506 1.00 89.19 95 ASP A O 1
ATOM 803 N N . ASN A 1 96 ? 5.828 -8.101 -17.094 1.00 90.19 96 ASN A N 1
ATOM 804 C CA . ASN A 1 96 ? 5.631 -7.163 -18.207 1.00 90.19 96 ASN A CA 1
ATOM 805 C C . ASN A 1 96 ? 4.227 -6.512 -18.211 1.00 90.19 96 ASN A C 1
ATOM 807 O O . ASN A 1 96 ? 3.655 -6.220 -19.264 1.00 90.19 96 ASN A O 1
ATOM 811 N N . LYS A 1 97 ? 3.641 -6.302 -17.025 1.00 91.00 97 LYS A N 1
ATOM 812 C CA . LYS A 1 97 ? 2.349 -5.624 -16.860 1.00 91.00 97 LYS A CA 1
ATOM 813 C C . LYS A 1 97 ? 2.560 -4.118 -16.859 1.00 91.00 97 LYS A C 1
ATOM 815 O O . LYS A 1 97 ? 3.325 -3.602 -16.051 1.00 91.00 97 LYS A O 1
ATOM 820 N N . THR A 1 98 ? 1.844 -3.400 -17.716 1.00 94.06 98 THR A N 1
ATOM 821 C CA . THR A 1 98 ? 1.887 -1.934 -17.736 1.00 94.06 98 THR A CA 1
ATOM 822 C C . THR A 1 98 ? 1.272 -1.364 -16.450 1.00 94.06 98 THR A C 1
ATOM 824 O O . THR A 1 98 ? 0.092 -1.616 -16.189 1.00 94.06 98 THR A O 1
ATOM 827 N N . PRO A 1 99 ? 2.022 -0.582 -15.649 1.00 93.81 99 PRO A N 1
ATOM 828 C CA . PRO A 1 99 ? 1.472 0.127 -14.503 1.00 93.81 99 PRO A CA 1
ATOM 829 C C . PRO A 1 99 ? 0.371 1.084 -14.941 1.00 93.81 99 PRO A C 1
ATOM 831 O O . PRO A 1 99 ? 0.517 1.802 -15.931 1.00 93.81 99 PRO A O 1
ATOM 834 N N . SER A 1 100 ? -0.720 1.141 -14.187 1.00 95.00 100 SER A N 1
ATOM 835 C CA . SER A 1 100 ? -1.769 2.122 -14.442 1.00 95.00 100 SER A CA 1
ATOM 836 C C . SER A 1 100 ? -2.398 2.597 -13.143 1.00 95.00 100 SER A C 1
ATOM 838 O O . SER A 1 100 ? -2.476 1.861 -12.157 1.00 95.00 100 SER A O 1
ATOM 840 N N . PHE A 1 101 ? -2.895 3.833 -13.151 1.00 95.00 101 PHE A N 1
ATOM 841 C CA . PHE A 1 101 ? -3.638 4.367 -12.013 1.00 95.00 101 PHE A CA 1
ATOM 842 C C . PHE A 1 101 ? -4.893 3.532 -11.718 1.00 95.00 101 PHE A C 1
ATOM 844 O O . PHE A 1 101 ? -5.227 3.299 -10.559 1.00 95.00 101 PHE A O 1
ATOM 851 N N . TYR A 1 102 ? -5.552 3.018 -12.762 1.00 96.31 102 TYR A N 1
ATOM 852 C CA . TYR A 1 102 ? -6.736 2.172 -12.633 1.00 96.31 102 TYR A CA 1
ATOM 853 C C . TYR A 1 102 ? -6.429 0.849 -11.915 1.00 96.31 102 TYR A C 1
ATOM 855 O O . TYR A 1 102 ? -7.066 0.532 -10.911 1.00 96.31 102 TYR A O 1
ATOM 863 N N . SER A 1 103 ? -5.419 0.103 -12.373 1.00 95.19 103 SER A N 1
ATOM 864 C CA . SER A 1 103 ? -5.008 -1.165 -11.749 1.00 95.19 103 SER A CA 1
ATOM 865 C C . SER A 1 103 ? -4.470 -0.966 -10.334 1.00 95.19 103 SER A C 1
ATOM 867 O O . SER A 1 103 ? -4.767 -1.766 -9.449 1.00 95.19 103 SER A O 1
ATOM 869 N N . TRP A 1 104 ? -3.722 0.113 -10.091 1.00 97.19 104 TRP A N 1
ATOM 870 C CA . TRP A 1 104 ? -3.281 0.487 -8.746 1.00 97.19 104 TRP A CA 1
ATOM 871 C C . TRP A 1 104 ? -4.469 0.718 -7.806 1.00 97.19 104 TRP A C 1
ATOM 873 O O . TRP A 1 104 ? -4.511 0.150 -6.716 1.00 97.19 104 TRP A O 1
ATOM 883 N N . LYS A 1 105 ? -5.464 1.492 -8.253 1.00 96.38 105 LYS A N 1
ATOM 884 C CA . LYS A 1 105 ? -6.671 1.806 -7.483 1.00 96.38 105 LYS A CA 1
ATOM 885 C C . LYS A 1 105 ? -7.495 0.558 -7.166 1.00 96.38 105 LYS A C 1
ATOM 887 O O . LYS A 1 105 ? -7.956 0.411 -6.038 1.00 96.38 105 LYS A O 1
ATOM 892 N N . GLN A 1 106 ? -7.645 -0.359 -8.125 1.00 96.06 106 GLN A N 1
ATOM 893 C CA . GLN A 1 106 ? -8.342 -1.630 -7.899 1.00 96.06 106 GLN A CA 1
ATOM 894 C C . GLN A 1 106 ? -7.652 -2.490 -6.837 1.00 96.06 106 GLN A C 1
ATOM 896 O O . GLN A 1 106 ? -8.318 -2.996 -5.934 1.00 96.06 106 GLN A O 1
ATOM 901 N N . LEU A 1 107 ? -6.325 -2.628 -6.911 1.00 96.06 107 LEU A N 1
ATOM 902 C CA . LEU A 1 107 ? -5.571 -3.375 -5.905 1.00 96.06 107 LEU A CA 1
ATOM 903 C C . LEU A 1 107 ? -5.648 -2.707 -4.525 1.00 96.06 107 LEU A C 1
ATOM 905 O O . LEU A 1 107 ? -5.807 -3.404 -3.525 1.00 96.06 107 LEU A O 1
ATOM 909 N N . LEU A 1 108 ? -5.589 -1.373 -4.472 1.00 96.25 108 LEU A N 1
ATOM 910 C CA . LEU A 1 108 ? -5.708 -0.624 -3.224 1.00 96.25 108 LEU A CA 1
ATOM 911 C C . LEU A 1 108 ? -7.090 -0.802 -2.576 1.00 96.25 108 LEU A C 1
ATOM 913 O O . LEU A 1 108 ? -7.163 -1.058 -1.377 1.00 96.25 108 LEU A O 1
ATOM 917 N N . ASN A 1 109 ? -8.176 -0.738 -3.357 1.00 96.94 109 ASN A N 1
ATOM 918 C CA . ASN A 1 109 ? -9.527 -1.019 -2.855 1.00 96.94 109 ASN A CA 1
ATOM 919 C C . ASN A 1 109 ? -9.649 -2.460 -2.328 1.00 96.94 109 ASN A C 1
ATOM 921 O O . ASN A 1 109 ? -10.241 -2.675 -1.270 1.00 96.94 109 ASN A O 1
ATOM 925 N N . GLY A 1 110 ? -9.044 -3.437 -3.011 1.00 97.25 110 GLY A N 1
ATOM 926 C CA . GLY A 1 110 ? -8.964 -4.818 -2.523 1.00 97.25 110 GLY A CA 1
ATOM 927 C C . GLY A 1 110 ? -8.232 -4.932 -1.181 1.00 97.25 110 GLY A C 1
ATOM 928 O O . GLY A 1 110 ? -8.734 -5.563 -0.250 1.00 97.25 110 GLY A O 1
ATOM 929 N N . ASP A 1 111 ? -7.085 -4.266 -1.042 1.00 97.44 111 ASP A N 1
ATOM 930 C CA . ASP A 1 111 ? -6.315 -4.264 0.205 1.00 97.44 111 ASP A CA 1
ATOM 931 C C . ASP A 1 111 ? -7.065 -3.551 1.350 1.00 97.44 111 ASP A C 1
ATOM 933 O O . ASP A 1 111 ? -6.998 -4.001 2.496 1.00 97.44 111 ASP A O 1
ATOM 937 N N . PHE A 1 112 ? -7.838 -2.493 1.072 1.00 96.62 112 PHE A N 1
ATOM 938 C CA . PHE A 1 112 ? -8.701 -1.863 2.080 1.00 96.62 112 PHE A CA 1
ATOM 939 C C . PHE A 1 112 ? -9.834 -2.774 2.548 1.00 96.62 112 PHE A C 1
ATOM 941 O O . PHE A 1 112 ? -10.113 -2.814 3.747 1.00 96.62 112 PHE A O 1
ATOM 948 N N . LEU A 1 113 ? -10.450 -3.552 1.654 1.00 96.81 113 LEU A N 1
ATOM 949 C CA . LEU A 1 113 ? -11.444 -4.555 2.052 1.00 96.81 113 LEU A CA 1
ATOM 950 C C . LEU A 1 113 ? -10.833 -5.610 2.986 1.00 96.81 113 LEU A C 1
ATOM 952 O O . LEU A 1 113 ? -11.456 -5.983 3.978 1.00 96.81 113 LEU A O 1
ATOM 956 N N . LEU A 1 114 ? -9.596 -6.044 2.724 1.00 96.56 114 LEU A N 1
ATOM 957 C CA . LEU A 1 114 ? -8.871 -6.959 3.612 1.00 96.56 114 LEU A CA 1
ATOM 958 C C . LEU A 1 114 ? -8.510 -6.311 4.956 1.00 96.56 114 LEU A C 1
ATOM 960 O O . LEU A 1 114 ? -8.554 -6.977 5.994 1.00 96.56 114 LEU A O 1
ATOM 964 N N . LEU A 1 115 ? -8.176 -5.018 4.955 1.00 95.69 115 LEU A N 1
ATOM 965 C CA . LEU A 1 115 ? -7.873 -4.263 6.169 1.00 95.69 115 LEU A CA 1
ATOM 966 C C . LEU A 1 115 ? -9.079 -4.190 7.117 1.00 95.69 115 LEU A C 1
ATOM 968 O O . LEU A 1 115 ? -8.886 -4.276 8.329 1.00 95.69 115 LEU A O 1
ATOM 972 N N . LEU A 1 116 ? -10.310 -4.103 6.599 1.00 96.25 116 LEU A N 1
ATOM 973 C CA . LEU A 1 116 ? -11.523 -4.047 7.429 1.00 96.25 116 LEU A CA 1
ATOM 974 C C . LEU A 1 116 ? -11.635 -5.228 8.402 1.00 96.25 116 LEU A C 1
ATOM 976 O O . LEU A 1 116 ? -12.028 -5.023 9.547 1.00 96.25 116 LEU A O 1
ATOM 980 N N . PHE A 1 117 ? -11.222 -6.434 7.997 1.00 96.31 117 PHE A N 1
ATOM 981 C CA . PHE A 1 117 ? -11.230 -7.619 8.868 1.00 96.31 117 PHE A CA 1
ATOM 982 C C . PHE A 1 117 ? -10.200 -7.560 10.005 1.00 96.31 117 PHE A C 1
ATOM 984 O O . PHE A 1 117 ? -10.307 -8.313 10.970 1.00 96.31 117 PHE A O 1
ATOM 991 N N . ARG A 1 118 ? -9.184 -6.696 9.893 1.00 94.62 118 ARG A N 1
ATOM 992 C CA . ARG A 1 118 ? -8.109 -6.537 10.886 1.00 94.62 118 ARG A CA 1
ATOM 993 C C . ARG A 1 118 ? -8.341 -5.355 11.824 1.00 94.62 118 ARG A C 1
ATOM 995 O O . ARG A 1 118 ? -7.675 -5.257 12.853 1.00 94.62 118 ARG A O 1
ATOM 1002 N N . LEU A 1 119 ? -9.254 -4.453 11.470 1.00 92.81 119 LEU A N 1
ATOM 1003 C CA . LEU A 1 119 ? -9.550 -3.256 12.245 1.00 92.81 119 LEU A CA 1
ATOM 1004 C C . LEU A 1 119 ? -10.673 -3.483 13.252 1.00 92.81 119 LEU A C 1
ATOM 1006 O O . LEU A 1 119 ? -11.635 -4.214 13.012 1.00 92.81 119 LEU A O 1
ATOM 1010 N N . LYS A 1 120 ? -10.576 -2.759 14.370 1.00 92.56 120 LYS A N 1
ATOM 1011 C CA . LYS A 1 120 ? -11.670 -2.618 15.334 1.00 92.56 120 LYS A CA 1
ATOM 1012 C C . LYS A 1 120 ? -12.850 -1.922 14.658 1.00 92.56 120 LYS A C 1
ATOM 1014 O O . LYS A 1 120 ? -12.640 -1.003 13.871 1.00 92.56 120 LYS A O 1
ATOM 1019 N N . GLU A 1 121 ? -14.079 -2.292 15.019 1.00 91.50 121 GLU A N 1
ATOM 1020 C CA . GLU A 1 121 ? -15.303 -1.735 14.411 1.00 91.50 121 GLU A CA 1
ATOM 1021 C C . GLU A 1 121 ? -15.321 -0.205 14.385 1.00 91.50 121 GLU A C 1
ATOM 1023 O O . GLU A 1 121 ? -15.659 0.394 13.368 1.00 91.50 121 GLU A O 1
ATOM 1028 N N . ARG A 1 122 ? -14.866 0.421 15.478 1.00 89.19 122 ARG A N 1
ATOM 1029 C CA . ARG A 1 122 ? -14.789 1.879 15.620 1.00 89.19 122 ARG A CA 1
ATOM 1030 C C . ARG A 1 122 ? -13.919 2.580 14.573 1.00 89.19 122 ARG A C 1
ATOM 1032 O O . ARG A 1 122 ? -14.020 3.791 14.485 1.00 89.19 122 ARG A O 1
ATOM 1039 N N . ASP A 1 123 ? -13.006 1.862 13.914 1.00 89.75 123 ASP A N 1
ATOM 1040 C CA . ASP A 1 123 ? -12.037 2.391 12.944 1.00 89.75 123 ASP A CA 1
ATOM 1041 C C . ASP A 1 123 ? -12.365 1.918 11.506 1.00 89.75 123 ASP A C 1
ATOM 1043 O O . ASP A 1 123 ? -11.786 2.398 10.529 1.00 89.75 123 ASP A O 1
ATOM 1047 N N . GLN A 1 124 ? -13.322 0.992 11.348 1.00 93.88 124 GLN A N 1
ATOM 1048 C CA . GLN A 1 124 ? -13.767 0.496 10.042 1.00 93.88 124 GLN A CA 1
ATOM 1049 C C . GLN A 1 124 ? -14.581 1.531 9.258 1.00 93.88 124 GLN A C 1
ATOM 1051 O O . GLN A 1 124 ? -14.556 1.515 8.030 1.00 93.88 124 GLN A O 1
ATOM 1056 N N . ASP A 1 125 ? -15.315 2.410 9.941 1.00 92.69 125 ASP A N 1
ATOM 1057 C CA . ASP A 1 125 ? -16.056 3.535 9.352 1.00 92.69 125 ASP A CA 1
ATOM 1058 C C . ASP A 1 125 ? -15.138 4.430 8.508 1.00 92.69 125 ASP A C 1
ATOM 1060 O O . ASP A 1 125 ? -15.460 4.772 7.367 1.00 92.69 125 ASP A O 1
ATOM 1064 N N . VAL A 1 126 ? -13.949 4.725 9.035 1.00 91.06 126 VAL A N 1
ATOM 1065 C CA . VAL A 1 126 ? -12.940 5.545 8.363 1.00 91.06 126 VAL A CA 1
ATOM 1066 C C . VAL A 1 126 ? -12.469 4.870 7.078 1.00 91.06 126 VAL A C 1
ATOM 1068 O O . VAL A 1 126 ? -12.475 5.498 6.021 1.00 91.06 126 VAL A O 1
ATOM 1071 N N . VAL A 1 127 ? -12.132 3.580 7.126 1.00 92.19 127 VAL A N 1
ATOM 1072 C CA . VAL A 1 127 ? -11.665 2.849 5.936 1.00 92.19 127 VAL A CA 1
ATOM 1073 C C . VAL A 1 127 ? -12.785 2.650 4.912 1.00 92.19 127 VAL A C 1
ATOM 1075 O O . VAL A 1 127 ? -12.551 2.818 3.715 1.00 92.19 127 VAL A O 1
ATOM 1078 N N . LYS A 1 128 ? -14.020 2.380 5.355 1.00 93.94 128 LYS A N 1
ATOM 1079 C CA . LYS A 1 128 ? -15.198 2.317 4.472 1.00 93.94 128 LYS A CA 1
ATOM 1080 C C . LYS A 1 128 ? -15.394 3.629 3.714 1.00 93.94 128 LYS A C 1
ATOM 1082 O O . LYS A 1 128 ? -15.678 3.590 2.520 1.00 93.94 128 LYS A O 1
ATOM 1087 N N . SER A 1 129 ? -15.184 4.776 4.366 1.00 92.25 129 SER A N 1
ATOM 1088 C CA . SER A 1 129 ? -15.264 6.077 3.691 1.00 92.25 129 SER A CA 1
ATOM 1089 C C . SER A 1 129 ? -14.256 6.198 2.541 1.00 92.25 129 SER A C 1
ATOM 1091 O O . SER A 1 129 ? -14.595 6.720 1.484 1.00 92.25 129 SER A O 1
ATOM 1093 N N . TRP A 1 130 ? -13.039 5.664 2.692 1.00 91.75 130 TRP A N 1
ATOM 1094 C CA . TRP A 1 130 ? -12.027 5.712 1.633 1.00 91.75 130 TRP A CA 1
ATOM 1095 C C . TRP A 1 130 ? -12.398 4.850 0.438 1.00 91.75 130 TRP A C 1
ATOM 1097 O O . TRP A 1 130 ? -12.228 5.305 -0.687 1.00 91.75 130 TRP A O 1
ATOM 1107 N N . ILE A 1 131 ? -12.930 3.650 0.681 1.00 92.62 131 ILE A N 1
ATOM 1108 C CA . ILE A 1 131 ? -13.398 2.751 -0.382 1.00 92.62 131 ILE A CA 1
ATOM 1109 C C . ILE A 1 131 ? -14.511 3.427 -1.193 1.00 92.62 131 ILE A C 1
ATOM 1111 O O . ILE A 1 131 ? -14.526 3.326 -2.412 1.00 92.62 131 ILE A O 1
ATOM 1115 N N . MET A 1 132 ? -15.415 4.157 -0.533 1.00 90.94 132 MET A N 1
ATOM 1116 C CA . MET A 1 132 ? -16.502 4.879 -1.208 1.00 90.94 132 MET A CA 1
ATOM 1117 C C . MET A 1 132 ? -16.022 6.107 -2.000 1.00 90.94 132 MET A C 1
ATOM 1119 O O . MET A 1 132 ? -16.684 6.514 -2.950 1.00 90.94 132 MET A O 1
ATOM 1123 N N . MET A 1 133 ? -14.897 6.713 -1.607 1.00 83.94 133 MET A N 1
ATOM 1124 C CA . MET A 1 133 ? -14.301 7.870 -2.290 1.00 83.94 133 MET A CA 1
ATOM 1125 C C . MET A 1 133 ? -13.345 7.487 -3.432 1.00 83.94 133 MET A C 1
ATOM 1127 O O . MET A 1 133 ? -12.980 8.352 -4.230 1.00 83.94 133 MET A O 1
ATOM 1131 N N . LEU A 1 134 ? -12.903 6.224 -3.482 1.00 76.12 134 LEU A N 1
ATOM 1132 C CA . LEU A 1 134 ? -12.077 5.663 -4.550 1.00 76.12 134 LEU A CA 1
ATOM 1133 C C . LEU A 1 134 ? -12.967 5.067 -5.639 1.00 76.12 134 LEU A C 1
ATOM 1135 O O . LEU A 1 134 ? -13.253 5.808 -6.601 1.00 76.12 134 LEU A O 1
#

Foldseek 3Di:
DDPPQDQFPDPPDDPVVVVVDDPVNTTPPVCPPVVVVVVVVVVVVPVPDDDPDDPVVVVVVVVVCCVVVVDQCPVVLVVLLVVLVVVQVVCCVPVVDHRDPVSSLVSSLVVLVVVLVVDDPVRNVVSVVVNVVD

pLDDT: mean 74.9, std 17.59, range [32.34, 97.44]

Organism: Oryza punctata (NCBI:txid4537)